Protein AF-A0A967AMZ4-F1 (afdb_monomer_lite)

Sequence (69 aa):
MYRWLLCIGLLLSPTTTALAADISPTRLTAPNGMTVLVLEQHFLPIVEIHALVKAGSAQDPPDKAGLAN

pLDDT: mean 84.95, std 16.55, range [50.59, 98.44]

Foldseek 3Di:
DPPVVVVVVPPPDPPPPPDDPDFDWDWDADPVRDIDTHTDDPPDPDDDDDDDDPDDQVPADPVGGPPRD

Radius of gyration: 26.58 Å; chains: 1; bounding box: 30×49×84 Å

Structure (mmCIF, N/CA/C/O backbone):
data_AF-A0A967AMZ4-F1
#
_entry.id   AF-A0A967AMZ4-F1
#
loop_
_atom_site.group_PDB
_atom_site.id
_atom_site.type_symbol
_atom_site.label_atom_id
_atom_site.label_alt_id
_atom_site.label_comp_id
_atom_site.label_asym_id
_atom_site.label_entity_id
_atom_site.label_seq_id
_atom_site.pdbx_PDB_ins_code
_atom_site.Cartn_x
_atom_site.Cartn_y
_atom_site.Cartn_z
_atom_site.occupancy
_atom_site.B_iso_or_equiv
_atom_site.auth_seq_id
_atom_site.auth_comp_id
_atom_site.auth_asym_id
_atom_site.auth_atom_id
_atom_site.pdbx_PDB_model_num
ATOM 1 N N . MET A 1 1 ? 2.928 37.658 -60.063 1.00 57.88 1 MET A N 1
ATOM 2 C CA . MET A 1 1 ? 2.045 36.496 -60.296 1.00 57.88 1 MET A CA 1
ATOM 3 C C . MET A 1 1 ? 2.527 35.225 -59.566 1.00 57.88 1 MET A C 1
ATOM 5 O O . MET A 1 1 ? 2.421 34.151 -60.121 1.00 57.88 1 MET A O 1
ATOM 9 N N . TYR A 1 2 ? 3.036 35.322 -58.322 1.00 53.34 2 TYR A N 1
ATOM 10 C CA . TYR A 1 2 ? 3.477 34.148 -57.524 1.00 53.34 2 TYR A CA 1
ATOM 11 C C . TYR A 1 2 ? 3.181 34.269 -56.013 1.00 53.34 2 TYR A C 1
ATOM 13 O O . TYR A 1 2 ? 3.551 33.405 -55.229 1.00 53.34 2 TYR A O 1
ATOM 21 N N . ARG A 1 3 ? 2.488 35.335 -55.578 1.00 57.53 3 ARG A N 1
ATOM 22 C CA . ARG A 1 3 ? 2.222 35.607 -54.150 1.00 57.53 3 ARG A CA 1
ATOM 23 C C . ARG A 1 3 ? 1.066 34.767 -53.574 1.00 57.53 3 ARG A C 1
ATOM 25 O O . ARG A 1 3 ? 0.953 34.663 -52.366 1.00 57.53 3 ARG A O 1
ATOM 32 N N . TRP A 1 4 ? 0.230 34.159 -54.419 1.00 51.72 4 TRP A N 1
ATOM 33 C CA . TRP A 1 4 ? -0.939 33.368 -53.996 1.00 51.72 4 TRP A CA 1
ATOM 34 C C . TRP A 1 4 ? -0.653 31.876 -53.748 1.00 51.72 4 TRP A C 1
ATOM 36 O O . TRP A 1 4 ? -1.462 31.207 -53.118 1.00 51.72 4 TRP A O 1
ATOM 46 N N . LEU A 1 5 ? 0.500 31.349 -54.181 1.00 56.75 5 LEU A N 1
ATOM 47 C CA . LEU A 1 5 ? 0.858 29.931 -53.989 1.00 56.75 5 LEU A CA 1
ATOM 48 C C . LEU A 1 5 ? 1.438 29.624 -52.597 1.00 56.75 5 LEU A C 1
ATOM 50 O O . LEU A 1 5 ? 1.462 28.470 -52.187 1.00 56.75 5 LEU A O 1
ATOM 54 N N . LEU A 1 6 ? 1.860 30.646 -51.843 1.00 53.41 6 LEU A N 1
ATOM 55 C CA . LEU A 1 6 ? 2.432 30.479 -50.500 1.00 53.41 6 LEU A CA 1
ATOM 56 C C . LEU A 1 6 ? 1.379 30.234 -49.405 1.00 53.41 6 LEU A C 1
ATOM 58 O O . LEU A 1 6 ? 1.723 29.703 -48.356 1.00 53.41 6 LEU A O 1
ATOM 62 N N . CYS A 1 7 ? 0.105 30.564 -49.640 1.00 50.59 7 CYS A N 1
ATOM 63 C CA . CYS A 1 7 ? -0.946 30.408 -48.625 1.00 50.59 7 CYS A CA 1
ATOM 64 C C . CYS A 1 7 ? -1.594 29.012 -48.608 1.00 50.59 7 CYS A C 1
ATOM 66 O O . CYS A 1 7 ? -2.154 28.624 -47.590 1.00 50.59 7 CYS A O 1
ATOM 68 N N . ILE A 1 8 ? -1.508 28.236 -49.697 1.00 55.75 8 ILE A N 1
ATOM 69 C CA . ILE A 1 8 ? -2.148 26.906 -49.778 1.00 55.75 8 ILE A CA 1
ATOM 70 C C . ILE A 1 8 ? -1.302 25.821 -49.084 1.00 55.75 8 ILE A C 1
ATOM 72 O O . ILE A 1 8 ? -1.844 24.835 -48.596 1.00 55.75 8 ILE A O 1
ATOM 76 N N . GLY A 1 9 ? 0.016 26.020 -48.957 1.00 52.09 9 GLY A N 1
ATOM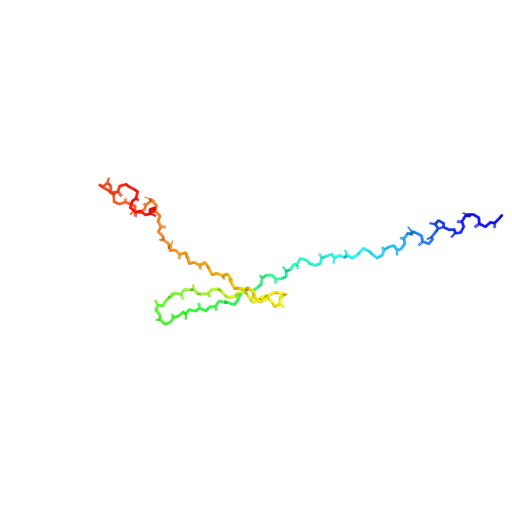 77 C CA . GLY A 1 9 ? 0.902 25.087 -48.248 1.00 52.09 9 GLY A CA 1
ATOM 78 C C . GLY A 1 9 ? 0.770 25.110 -46.718 1.00 52.09 9 GLY A C 1
ATOM 79 O O . GLY A 1 9 ? 1.268 24.206 -46.055 1.00 52.09 9 GLY A O 1
ATOM 80 N N . LEU A 1 10 ? 0.089 26.113 -46.150 1.00 55.81 10 LEU A N 1
ATOM 81 C CA . LEU A 1 10 ? -0.018 26.341 -44.701 1.00 55.81 10 LEU A CA 1
ATOM 82 C C . LEU A 1 10 ? -1.334 25.808 -44.097 1.00 55.81 10 LEU A C 1
ATOM 84 O O . LEU A 1 10 ? -1.818 26.333 -43.100 1.00 55.81 10 LEU A O 1
ATOM 88 N N . LEU A 1 11 ? -1.961 24.810 -44.724 1.00 57.88 11 LEU A N 1
ATOM 89 C CA . LEU A 1 11 ? -3.226 24.221 -44.251 1.00 57.88 11 LEU A CA 1
ATOM 90 C C . LEU A 1 11 ? -3.136 22.713 -43.970 1.00 57.88 11 LEU A C 1
ATOM 92 O O . LEU A 1 11 ? -4.101 22.131 -43.487 1.00 57.88 11 LEU A O 1
ATOM 96 N N . LEU A 1 12 ? -1.979 22.083 -44.210 1.00 59.84 12 LEU A N 1
ATOM 97 C CA . LEU A 1 12 ? -1.705 20.690 -43.834 1.00 59.84 12 LEU A CA 1
ATOM 98 C C . LEU A 1 12 ? -0.700 20.611 -42.679 1.00 59.84 12 LEU A C 1
ATOM 100 O O . LEU A 1 12 ? 0.279 19.868 -42.737 1.00 59.84 12 LEU A O 1
ATOM 104 N N . SER A 1 13 ? -0.912 21.385 -41.614 1.00 64.69 13 SER A N 1
ATOM 105 C CA . SER A 1 13 ? -0.214 21.090 -40.363 1.00 64.69 13 SER A CA 1
ATOM 106 C C . SER A 1 13 ? -0.751 19.758 -39.833 1.00 64.69 13 SER A C 1
ATOM 108 O O . SER A 1 13 ? -1.959 19.657 -39.615 1.00 64.69 13 SER A O 1
ATOM 110 N N . PRO A 1 14 ? 0.090 18.729 -39.627 1.00 68.25 14 PRO A N 1
ATOM 111 C CA . PRO A 1 14 ? -0.359 17.531 -38.942 1.00 68.25 14 PRO A CA 1
ATOM 112 C C . PRO A 1 14 ? -0.780 17.942 -37.531 1.00 68.25 14 PRO A C 1
ATOM 114 O O . PRO A 1 14 ? 0.030 18.430 -36.741 1.00 68.25 14 PRO A O 1
ATOM 117 N N . THR A 1 15 ? -2.060 17.777 -37.212 1.00 67.75 15 THR A N 1
ATOM 118 C CA . TH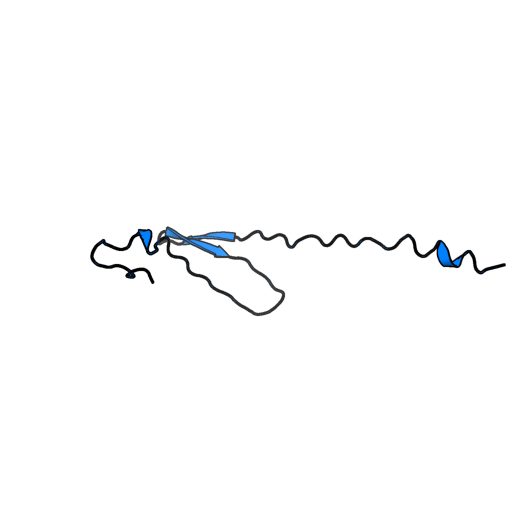R A 1 15 ? -2.540 17.807 -35.835 1.00 67.75 15 THR A CA 1
ATOM 119 C C . THR A 1 15 ? -1.929 16.600 -35.131 1.00 67.75 15 THR A C 1
ATOM 121 O O . THR A 1 15 ? -2.475 15.498 -35.168 1.00 67.75 15 THR A O 1
ATOM 124 N N . THR A 1 16 ? -0.758 16.786 -34.514 1.00 70.69 16 THR A N 1
ATO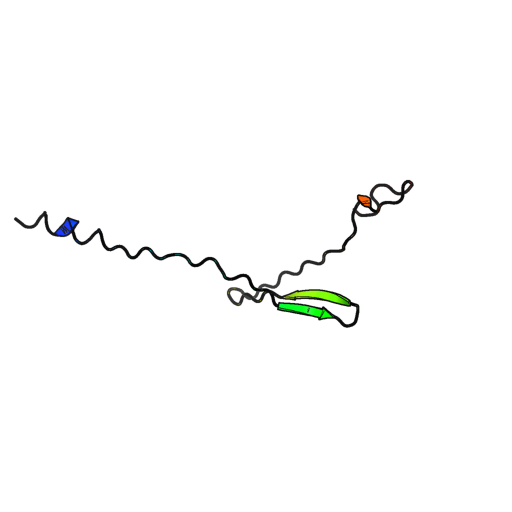M 125 C CA . THR A 1 16 ? -0.228 15.826 -33.542 1.00 70.69 16 THR A CA 1
ATOM 126 C C . THR A 1 16 ? -1.277 15.698 -32.452 1.00 70.69 16 THR A C 1
ATOM 128 O O . THR A 1 16 ? -1.465 16.592 -31.629 1.00 70.69 16 THR A O 1
ATOM 131 N N . THR A 1 17 ? -2.012 14.594 -32.488 1.00 71.12 17 THR A N 1
ATOM 132 C CA . THR A 1 17 ? -2.934 14.247 -31.419 1.00 71.12 17 THR A CA 1
ATOM 133 C C . THR A 1 17 ? -2.045 13.732 -30.300 1.00 71.12 17 THR A C 1
ATOM 135 O O . THR A 1 17 ? -1.445 12.667 -30.431 1.00 71.12 17 THR A O 1
ATOM 138 N N . ALA A 1 18 ? -1.863 14.524 -29.246 1.00 69.31 18 ALA A N 1
ATOM 139 C CA . ALA A 1 18 ? -1.162 14.054 -28.064 1.00 69.31 18 ALA A CA 1
ATOM 140 C C . ALA A 1 18 ? -1.992 12.911 -27.467 1.00 69.31 18 ALA A C 1
ATOM 142 O O . ALA A 1 18 ? -3.086 13.140 -26.951 1.00 69.31 18 ALA A O 1
ATOM 143 N N . LEU A 1 19 ? -1.506 11.676 -27.592 1.00 67.94 19 LEU A N 1
ATOM 144 C CA . LEU A 1 19 ? -2.078 10.560 -26.854 1.00 67.94 19 LEU A CA 1
ATOM 145 C C . LEU A 1 19 ? -1.796 10.828 -25.376 1.00 67.94 19 LEU A C 1
ATOM 147 O O . LEU A 1 19 ? -0.643 11.022 -24.987 1.00 67.94 19 LEU A O 1
ATOM 151 N N . ALA A 1 20 ? -2.854 10.900 -24.569 1.00 69.00 20 ALA A N 1
ATOM 152 C CA . ALA A 1 20 ? -2.706 10.913 -23.123 1.00 69.00 20 ALA A CA 1
ATOM 153 C C . ALA A 1 20 ? -1.853 9.706 -22.711 1.00 69.00 20 ALA A C 1
ATOM 155 O O . ALA A 1 20 ? -1.969 8.634 -23.308 1.00 69.00 20 ALA A O 1
ATOM 156 N N . ALA A 1 21 ? -0.979 9.892 -21.722 1.00 71.19 21 ALA A N 1
ATOM 157 C CA . ALA A 1 21 ? -0.191 8.789 -21.197 1.00 71.19 21 ALA A CA 1
ATOM 158 C C . ALA A 1 21 ? -1.139 7.676 -20.726 1.00 71.19 21 ALA A C 1
ATOM 160 O O . ALA A 1 21 ? -2.067 7.936 -19.960 1.00 71.19 21 ALA A O 1
ATOM 161 N N . ASP A 1 22 ? -0.914 6.455 -21.206 1.00 77.81 22 ASP A N 1
ATOM 162 C CA . ASP A 1 22 ? -1.661 5.287 -20.759 1.00 77.81 22 ASP A CA 1
ATOM 163 C C . ASP A 1 22 ? -1.180 4.913 -19.348 1.00 77.81 22 ASP A C 1
ATOM 165 O O . ASP A 1 22 ? -0.058 4.439 -19.158 1.00 77.81 22 ASP A O 1
ATOM 169 N N . ILE A 1 23 ? -1.991 5.229 -18.334 1.00 87.50 23 ILE A N 1
ATOM 170 C CA . ILE A 1 23 ? -1.681 4.960 -16.927 1.00 87.50 23 ILE A CA 1
ATOM 171 C C . ILE A 1 23 ? -2.305 3.614 -16.556 1.00 87.50 23 ILE A C 1
ATOM 173 O O . ILE A 1 23 ? -3.458 3.544 -16.131 1.00 87.50 23 ILE A O 1
ATOM 177 N N . SER A 1 24 ? -1.519 2.546 -16.680 1.00 91.56 24 SER A N 1
ATOM 178 C CA . SER A 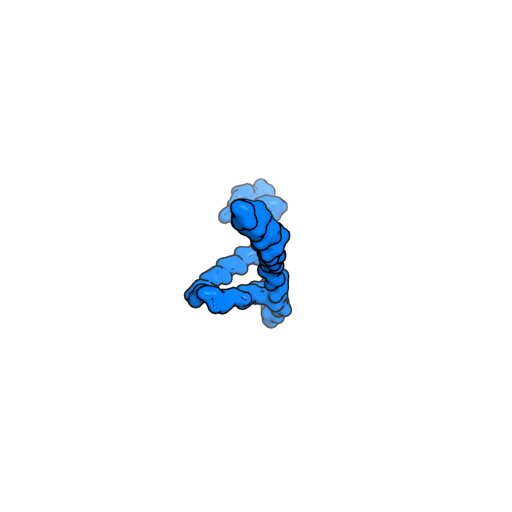1 24 ? -1.932 1.186 -16.326 1.00 91.56 24 SER A CA 1
ATOM 179 C C . SER A 1 24 ? -0.984 0.577 -15.281 1.00 91.56 24 SER A C 1
ATOM 181 O O . SER A 1 24 ? -0.023 -0.101 -15.646 1.00 91.56 24 SER A O 1
ATOM 183 N N . PRO A 1 25 ? -1.208 0.813 -13.973 1.00 95.25 25 PRO A N 1
ATOM 184 C CA . PRO A 1 25 ? -0.357 0.270 -12.920 1.00 95.25 25 PRO A CA 1
ATOM 185 C C . PRO A 1 25 ? -0.529 -1.247 -12.762 1.00 95.25 25 PRO A C 1
ATOM 187 O O . PRO A 1 25 ? -1.643 -1.778 -12.797 1.00 95.25 25 PRO A O 1
ATOM 190 N N . THR A 1 26 ? 0.569 -1.940 -12.473 1.00 96.81 26 THR A N 1
ATOM 191 C CA . THR A 1 26 ? 0.556 -3.351 -12.076 1.00 96.81 26 THR A CA 1
ATOM 192 C C . THR A 1 26 ? 0.088 -3.465 -10.631 1.00 96.81 26 THR A C 1
ATOM 194 O O . THR A 1 26 ? 0.671 -2.866 -9.727 1.00 96.81 26 THR A O 1
ATOM 197 N N . ARG A 1 27 ? -0.959 -4.260 -10.398 1.00 97.44 27 ARG A N 1
ATOM 198 C CA . ARG A 1 27 ? -1.475 -4.560 -9.059 1.00 97.44 27 ARG A CA 1
ATOM 199 C C . ARG A 1 27 ? -0.972 -5.915 -8.587 1.00 97.44 27 ARG A C 1
ATOM 201 O O . ARG A 1 27 ? -1.148 -6.913 -9.279 1.00 97.44 27 ARG A O 1
ATOM 208 N N . LEU A 1 28 ? -0.456 -5.960 -7.365 1.00 97.94 28 LEU A N 1
ATOM 209 C CA . LEU A 1 28 ? -0.117 -7.201 -6.676 1.00 97.94 28 LEU A CA 1
ATOM 210 C C . LEU A 1 28 ? -0.563 -7.162 -5.214 1.00 97.94 28 LEU A C 1
ATOM 212 O O . LEU A 1 28 ? -0.720 -6.095 -4.618 1.00 97.94 28 LEU A O 1
ATOM 216 N N . THR A 1 29 ? -0.778 -8.343 -4.642 1.00 98.19 29 THR A N 1
ATOM 217 C CA . THR A 1 29 ? -1.090 -8.515 -3.222 1.00 98.19 29 THR A CA 1
ATOM 218 C C . THR A 1 29 ? 0.087 -9.205 -2.553 1.00 98.19 29 THR A C 1
ATOM 220 O O . THR A 1 29 ? 0.457 -10.315 -2.931 1.00 98.19 29 THR A O 1
ATOM 223 N N . ALA A 1 30 ? 0.698 -8.535 -1.581 1.00 97.44 30 ALA A N 1
ATOM 224 C CA . ALA A 1 30 ? 1.807 -9.084 -0.814 1.00 97.44 30 ALA A CA 1
ATOM 225 C C . ALA A 1 30 ? 1.329 -10.217 0.124 1.00 97.44 30 ALA A C 1
ATOM 227 O O . ALA A 1 30 ? 0.140 -10.284 0.444 1.00 97.44 30 ALA A O 1
ATOM 228 N N . PRO A 1 31 ? 2.229 -11.083 0.634 1.00 98.44 31 PRO A N 1
ATOM 229 C CA . PRO A 1 31 ? 1.854 -12.192 1.522 1.00 98.44 31 PRO A CA 1
ATOM 230 C C . PRO A 1 31 ? 1.121 -11.771 2.805 1.00 98.44 31 PRO A C 1
ATOM 232 O O . PRO A 1 31 ? 0.372 -12.554 3.376 1.00 98.44 31 PRO A O 1
ATOM 235 N N . ASN A 1 32 ? 1.314 -10.527 3.252 1.00 97.44 32 ASN A N 1
ATOM 236 C CA . ASN A 1 32 ? 0.622 -9.939 4.401 1.00 97.44 32 ASN A CA 1
ATOM 237 C C . ASN A 1 32 ? -0.761 -9.342 4.056 1.00 97.44 32 ASN A C 1
ATOM 239 O O . ASN A 1 32 ? -1.382 -8.716 4.910 1.00 97.44 32 ASN A O 1
ATOM 243 N N . GLY A 1 33 ? -1.232 -9.488 2.813 1.00 97.69 33 GLY A N 1
ATOM 244 C CA . GLY A 1 33 ? -2.522 -8.976 2.344 1.00 97.69 33 GLY A CA 1
ATOM 245 C C . GLY A 1 33 ? -2.504 -7.532 1.832 1.00 97.69 33 GLY A C 1
ATOM 246 O O . GLY A 1 33 ? -3.537 -7.031 1.387 1.00 97.69 33 GLY A O 1
ATOM 247 N N . MET A 1 34 ? -1.358 -6.846 1.854 1.00 97.81 34 MET A N 1
ATOM 248 C CA . MET A 1 34 ? -1.257 -5.466 1.374 1.00 97.81 34 MET A CA 1
ATOM 249 C C . MET A 1 34 ? -1.398 -5.394 -0.151 1.00 97.81 34 MET A C 1
ATOM 251 O O . MET A 1 34 ? -0.783 -6.172 -0.878 1.00 97.81 34 MET A O 1
ATOM 255 N N . THR A 1 35 ? -2.179 -4.430 -0.641 1.00 98.12 35 THR A N 1
ATOM 256 C CA . THR A 1 35 ? -2.237 -4.109 -2.073 1.00 98.12 35 THR A CA 1
ATOM 257 C C . THR A 1 35 ? -1.093 -3.172 -2.428 1.00 98.12 35 THR A C 1
ATOM 259 O O . THR A 1 35 ? -0.970 -2.103 -1.835 1.00 98.12 35 THR A O 1
ATOM 262 N N . VAL A 1 36 ? -0.299 -3.549 -3.423 1.00 97.94 36 VAL A N 1
ATOM 263 C CA . VAL A 1 36 ? 0.772 -2.726 -3.981 1.00 97.94 36 VAL A CA 1
ATOM 264 C C . VAL A 1 36 ? 0.422 -2.407 -5.429 1.00 97.94 36 VAL A C 1
ATOM 266 O O . VAL A 1 36 ? 0.024 -3.292 -6.192 1.00 97.94 36 VAL A O 1
ATOM 269 N N . LEU A 1 37 ? 0.542 -1.131 -5.785 1.00 97.62 37 LEU A N 1
ATOM 270 C CA . LEU A 1 37 ? 0.381 -0.632 -7.144 1.00 97.62 37 LEU A CA 1
ATOM 271 C C . LEU A 1 37 ? 1.739 -0.125 -7.620 1.00 97.62 37 LEU A C 1
ATOM 273 O O . LEU A 1 37 ? 2.336 0.724 -6.963 1.00 97.62 37 LEU A O 1
ATOM 277 N N . VAL A 1 38 ? 2.219 -0.655 -8.741 1.00 96.88 38 VAL A N 1
ATOM 278 C CA . VAL A 1 38 ? 3.497 -0.267 -9.345 1.00 96.88 38 VAL A CA 1
ATOM 279 C C . VAL A 1 38 ? 3.218 0.369 -10.698 1.00 96.88 38 VAL A C 1
ATOM 281 O O . VAL A 1 38 ? 2.622 -0.264 -11.569 1.00 96.88 38 VAL A O 1
ATOM 284 N N . LEU A 1 39 ? 3.645 1.617 -10.870 1.00 95.25 39 LEU A N 1
ATOM 285 C CA . LEU A 1 39 ? 3.625 2.320 -12.148 1.00 95.25 39 LEU A CA 1
ATOM 286 C C . LEU A 1 39 ? 5.070 2.631 -12.542 1.00 95.25 39 LEU A C 1
ATOM 288 O O . LEU A 1 39 ? 5.703 3.493 -11.940 1.00 95.25 39 LEU A O 1
ATOM 292 N N . GLU A 1 40 ? 5.598 1.914 -13.531 1.00 92.56 40 GLU A N 1
ATOM 293 C CA . GLU A 1 40 ? 6.965 2.126 -14.013 1.00 92.56 40 GLU A CA 1
ATOM 294 C C . GLU A 1 40 ? 7.011 3.257 -15.048 1.00 92.56 40 GLU A C 1
ATOM 296 O O . GLU A 1 40 ? 6.249 3.264 -16.016 1.00 92.56 40 GLU A O 1
ATOM 301 N N . GLN A 1 41 ? 7.922 4.218 -14.858 1.00 90.50 41 GLN A N 1
ATOM 302 C CA . GLN A 1 41 ? 8.122 5.354 -15.762 1.00 90.50 41 GLN A CA 1
ATOM 303 C C . GLN A 1 41 ? 9.620 5.584 -16.013 1.00 90.50 41 GLN A C 1
ATOM 305 O O . GLN A 1 41 ? 10.304 6.253 -15.246 1.00 90.50 41 GLN A O 1
ATOM 310 N N . HIS A 1 42 ? 10.147 5.063 -17.124 1.00 90.00 42 HIS A N 1
ATOM 311 C CA . HIS A 1 42 ? 11.586 5.073 -17.444 1.00 90.00 42 HIS A CA 1
ATOM 312 C C . HIS A 1 42 ? 12.115 6.398 -18.040 1.00 90.00 42 HIS A C 1
ATOM 314 O O . HIS A 1 42 ? 13.099 6.393 -18.777 1.00 90.00 42 HIS A O 1
ATOM 320 N N . PHE A 1 43 ? 11.466 7.536 -17.763 1.00 89.62 43 PHE A N 1
ATOM 321 C CA . PHE A 1 43 ? 11.883 8.842 -18.299 1.00 89.62 43 PHE A CA 1
ATOM 322 C C . PHE A 1 43 ? 12.995 9.497 -17.465 1.00 89.62 43 PHE A C 1
ATOM 324 O O . PHE A 1 43 ? 13.889 10.137 -18.014 1.00 89.62 43 PHE A O 1
ATOM 331 N N . LEU A 1 44 ? 12.958 9.312 -16.141 1.00 93.44 44 LEU A N 1
ATOM 332 C CA . LEU A 1 44 ? 13.961 9.788 -15.188 1.00 93.44 44 LEU A CA 1
ATOM 333 C C . LEU A 1 44 ? 14.241 8.682 -14.159 1.00 93.44 44 LEU A C 1
ATOM 335 O O . LEU A 1 44 ? 13.330 7.923 -13.834 1.00 93.44 44 LEU A O 1
ATOM 339 N N . PRO A 1 45 ? 15.459 8.593 -13.599 1.00 94.81 45 PRO A N 1
ATOM 340 C CA . PRO A 1 45 ? 15.796 7.618 -12.563 1.00 94.81 45 PRO A CA 1
ATOM 341 C C . PRO A 1 45 ? 15.285 8.077 -11.184 1.00 94.81 45 PRO A C 1
ATOM 343 O O . PRO A 1 45 ? 16.062 8.264 -10.250 1.00 94.81 45 PRO A O 1
ATOM 346 N N . ILE A 1 46 ? 13.979 8.319 -11.073 1.00 95.75 46 ILE A N 1
ATOM 347 C CA . ILE A 1 46 ? 13.305 8.790 -9.857 1.00 95.75 46 ILE A CA 1
ATOM 348 C C . ILE A 1 46 ? 12.329 7.710 -9.393 1.00 95.75 46 ILE A C 1
ATOM 350 O O . ILE A 1 46 ? 11.668 7.073 -10.209 1.00 95.75 46 ILE A O 1
ATOM 354 N N . VAL A 1 47 ? 12.227 7.527 -8.075 1.00 96.12 47 VAL A N 1
ATOM 355 C CA . VAL A 1 47 ? 11.234 6.651 -7.446 1.00 96.12 47 VAL A CA 1
ATOM 356 C C . VAL A 1 47 ? 10.431 7.460 -6.436 1.00 96.12 47 VAL A C 1
ATOM 358 O O . VAL A 1 47 ? 11.004 8.095 -5.554 1.00 96.12 47 VAL A O 1
ATOM 361 N N . G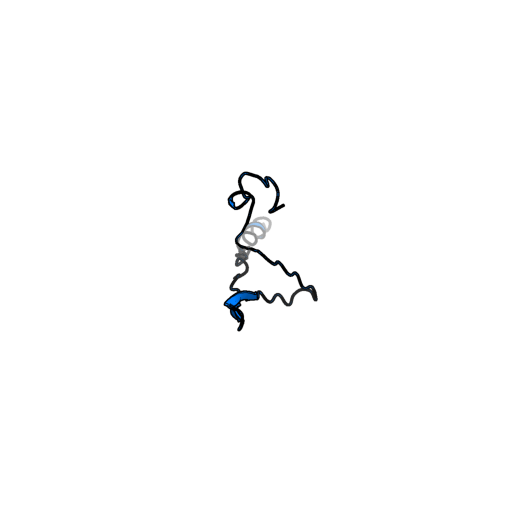LU A 1 48 ? 9.108 7.401 -6.554 1.00 96.12 48 GLU A N 1
ATOM 362 C CA . GLU A 1 48 ? 8.158 7.952 -5.589 1.00 96.12 48 GLU A CA 1
ATOM 363 C C . GLU A 1 48 ? 7.370 6.808 -4.946 1.00 96.12 48 GLU A C 1
ATOM 365 O O . GLU A 1 48 ? 6.975 5.852 -5.615 1.00 96.12 48 GLU A O 1
ATOM 370 N N . ILE A 1 49 ? 7.172 6.884 -3.630 1.00 97.00 49 ILE A N 1
ATOM 371 C CA . ILE A 1 49 ? 6.472 5.855 -2.861 1.00 97.00 49 ILE A CA 1
ATOM 372 C C . ILE A 1 49 ? 5.412 6.536 -2.005 1.00 97.00 49 ILE A C 1
ATOM 374 O O . ILE A 1 49 ? 5.727 7.389 -1.177 1.00 97.00 49 ILE A O 1
ATOM 378 N N . HIS A 1 50 ? 4.166 6.092 -2.152 1.00 97.56 50 HIS A N 1
ATOM 379 C CA . HIS A 1 50 ? 3.070 6.465 -1.266 1.00 97.56 50 HIS A CA 1
ATOM 380 C C . HIS A 1 50 ? 2.573 5.241 -0.507 1.00 97.56 50 HIS A C 1
ATOM 382 O O . HIS A 1 50 ? 2.326 4.186 -1.093 1.00 97.56 50 HIS A O 1
ATOM 388 N N . ALA A 1 51 ? 2.364 5.407 0.795 1.00 96.44 51 ALA A N 1
ATOM 389 C CA . ALA A 1 51 ? 1.668 4.440 1.625 1.00 96.44 51 ALA A CA 1
ATOM 390 C C . ALA A 1 51 ? 0.365 5.072 2.113 1.00 96.44 51 ALA A C 1
ATOM 392 O O . ALA A 1 51 ? 0.373 6.160 2.685 1.00 96.44 51 ALA A O 1
ATOM 393 N N . LEU A 1 52 ? -0.753 4.387 1.880 1.00 96.88 52 LEU A N 1
ATOM 394 C CA . LEU A 1 52 ? -2.060 4.804 2.370 1.00 96.88 52 LEU A CA 1
ATOM 395 C C . LEU A 1 52 ? -2.575 3.765 3.355 1.00 96.88 52 LEU A C 1
ATOM 397 O O . LEU A 1 52 ? -2.574 2.566 3.071 1.00 96.88 52 LEU A O 1
ATOM 401 N N . VAL A 1 53 ? -3.062 4.240 4.493 1.00 95.19 53 VAL A N 1
ATOM 402 C CA . VAL A 1 53 ? -3.779 3.419 5.464 1.00 95.19 53 VAL A CA 1
ATOM 403 C C . VAL A 1 53 ? -5.257 3.749 5.339 1.00 95.19 53 VAL A C 1
ATOM 405 O O . VAL A 1 53 ? -5.637 4.914 5.258 1.00 95.19 53 VAL A O 1
ATOM 408 N N . LYS A 1 54 ? -6.115 2.727 5.331 1.00 95.06 54 LYS A N 1
ATOM 409 C CA . LYS A 1 54 ? -7.573 2.909 5.334 1.00 95.06 54 LYS A CA 1
ATOM 410 C C . LYS A 1 54 ? -8.066 3.272 6.745 1.00 95.06 54 LYS A C 1
ATOM 412 O O . LYS A 1 54 ? -8.845 2.536 7.343 1.00 95.06 54 LYS A O 1
ATOM 417 N N . ALA A 1 55 ? -7.572 4.383 7.277 1.00 96.00 55 ALA A N 1
ATOM 418 C CA . ALA A 1 55 ? -7.936 4.958 8.565 1.00 96.00 55 ALA A CA 1
ATOM 419 C C . ALA A 1 55 ? -7.828 6.488 8.484 1.00 96.00 55 ALA A C 1
ATOM 421 O O . ALA A 1 55 ? -7.142 7.023 7.617 1.00 96.00 55 ALA A O 1
ATOM 422 N N . GLY A 1 56 ? -8.534 7.185 9.366 1.00 96.56 56 GLY A N 1
ATOM 423 C CA . GLY A 1 56 ? -8.564 8.644 9.443 1.00 96.56 56 GLY A CA 1
ATOM 424 C C . GLY A 1 56 ? -9.399 9.081 10.642 1.00 96.56 56 GLY A C 1
ATOM 425 O O . GLY A 1 56 ? -9.905 8.225 11.368 1.00 96.56 56 GLY A O 1
ATOM 426 N N . SER A 1 57 ? -9.599 10.387 10.823 1.00 96.94 57 SER A N 1
ATOM 427 C CA . SER A 1 57 ? -10.278 10.958 12.001 1.00 96.94 57 SER A CA 1
ATOM 428 C C . SER A 1 57 ? -11.685 10.406 12.267 1.00 96.94 57 SER A C 1
ATOM 430 O O . SER A 1 57 ? -12.135 10.361 13.404 1.00 96.94 57 SER A O 1
ATOM 432 N N . ALA A 1 58 ? -12.379 9.903 11.240 1.00 95.88 58 ALA A N 1
ATOM 433 C CA . ALA A 1 58 ? -13.660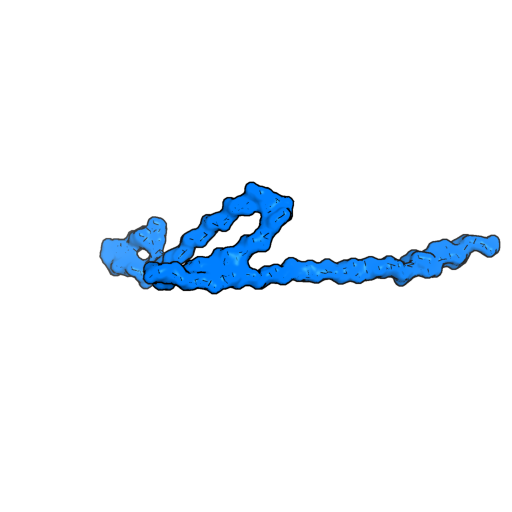 9.208 11.398 1.00 95.88 58 ALA A CA 1
ATOM 434 C C . ALA A 1 58 ? -13.573 7.911 12.233 1.00 95.88 58 ALA A C 1
ATOM 436 O O . ALA A 1 58 ? -14.606 7.370 12.618 1.00 95.88 58 ALA A O 1
ATOM 437 N N . GLN A 1 59 ? -12.368 7.381 12.453 1.00 97.06 59 GLN A N 1
ATOM 438 C CA . GLN A 1 59 ? -12.089 6.212 13.292 1.00 97.06 59 GLN A CA 1
ATOM 439 C C . GLN A 1 59 ? -11.476 6.600 14.647 1.00 97.06 59 GLN A C 1
ATOM 441 O O . GLN A 1 59 ? -11.091 5.711 15.408 1.00 97.06 59 GLN A O 1
ATOM 446 N N . ASP A 1 60 ? -11.374 7.897 14.959 1.00 97.81 60 ASP A N 1
ATOM 447 C CA . ASP A 1 60 ? -10.912 8.344 16.269 1.00 97.81 60 ASP A CA 1
ATOM 448 C C . ASP A 1 60 ? -11.908 7.893 17.353 1.00 97.81 60 ASP A C 1
ATOM 450 O O . ASP A 1 60 ? -13.119 8.110 17.217 1.00 97.81 60 ASP A O 1
ATOM 454 N N . PRO A 1 61 ? -11.434 7.279 18.451 1.00 97.06 61 PRO A N 1
ATOM 455 C CA . PRO A 1 61 ? -12.270 7.042 19.618 1.00 97.06 61 PRO A CA 1
ATOM 456 C C . PRO A 1 61 ? -12.860 8.357 20.155 1.00 97.06 61 PRO A C 1
ATOM 458 O O . PRO A 1 61 ? -12.191 9.392 20.084 1.00 97.06 61 PRO A O 1
ATOM 461 N N . PRO A 1 62 ? -14.066 8.340 20.756 1.00 96.19 62 PRO A N 1
ATOM 462 C CA . PRO A 1 62 ? -14.709 9.554 21.270 1.00 96.19 62 PRO A CA 1
ATOM 463 C C . PRO A 1 62 ? -13.849 10.344 22.267 1.00 96.19 62 PRO A C 1
ATOM 465 O O . PRO A 1 62 ? -13.949 11.565 22.349 1.00 96.19 62 PRO A O 1
ATOM 468 N N . ASP A 1 63 ? -13.001 9.646 23.021 1.00 97.44 63 ASP A N 1
ATOM 469 C CA . ASP A 1 63 ? -12.088 10.188 24.027 1.00 97.44 63 ASP A CA 1
ATOM 470 C C . ASP A 1 63 ? -10.697 10.553 23.471 1.00 97.44 63 ASP A C 1
ATOM 472 O O . ASP A 1 63 ? -9.835 11.000 24.228 1.00 97.44 63 ASP A O 1
ATOM 476 N N . LYS A 1 64 ? -10.455 10.368 22.164 1.00 96.94 64 LYS A N 1
ATOM 477 C CA . LYS A 1 64 ? -9.137 10.532 21.523 1.00 96.94 64 LYS A CA 1
ATOM 478 C C . LYS A 1 64 ? -9.223 11.233 20.166 1.00 96.94 64 LYS A C 1
ATOM 480 O O . LYS A 1 64 ? -8.692 10.746 19.170 1.00 96.94 64 LYS A O 1
ATOM 485 N N . ALA A 1 65 ? -9.883 12.386 20.128 1.00 96.25 65 ALA A N 1
ATOM 486 C CA . ALA A 1 65 ? -9.933 13.213 18.926 1.00 96.25 65 ALA A CA 1
ATOM 487 C C . ALA A 1 65 ? -8.520 13.568 18.421 1.00 96.25 65 ALA A C 1
ATOM 489 O O . ALA A 1 65 ? -7.668 14.010 19.195 1.00 96.25 65 ALA A O 1
ATOM 490 N N . GLY A 1 66 ? -8.290 13.396 17.119 1.00 96.06 66 GLY A N 1
ATOM 491 C CA . GLY A 1 66 ? -7.021 13.677 16.452 1.00 96.06 66 GLY A CA 1
ATOM 492 C C . GLY A 1 66 ? -6.016 12.525 16.463 1.00 96.06 66 GLY A C 1
ATOM 493 O O . GLY A 1 66 ? -4.893 12.731 16.015 1.00 96.06 66 GLY A O 1
ATOM 494 N N . LEU A 1 67 ? -6.385 11.335 16.952 1.00 97.06 67 LEU A N 1
ATOM 495 C CA . LEU A 1 67 ? -5.486 10.177 17.031 1.00 97.06 67 LEU A CA 1
ATOM 496 C C . LEU A 1 67 ? -4.970 9.716 15.660 1.00 97.06 67 LEU A C 1
ATOM 498 O O . LEU A 1 67 ? -3.869 9.181 15.571 1.00 97.06 67 LEU A O 1
ATOM 502 N N . ALA A 1 68 ? -5.759 9.901 14.607 1.00 95.62 68 ALA A N 1
ATOM 503 C CA . ALA A 1 68 ? -5.402 9.503 13.251 1.00 95.62 68 ALA A CA 1
ATOM 504 C C . ALA A 1 68 ? -4.636 10.566 12.426 1.00 95.62 68 ALA A C 1
ATOM 506 O O . ALA A 1 68 ? -4.482 10.355 11.221 1.00 95.62 68 ALA A O 1
ATOM 507 N N . ASN A 1 69 ? -4.203 11.689 13.023 1.00 92.25 69 ASN A N 1
ATOM 508 C CA . ASN A 1 69 ? -3.443 12.757 12.340 1.00 92.25 69 ASN A CA 1
ATOM 509 C C . ASN A 1 69 ? -1.922 12.633 12.493 1.00 92.25 69 ASN A C 1
ATOM 511 O O . ASN A 1 69 ? -1.460 12.090 13.521 1.00 92.25 69 ASN A O 1
#

Secondary structure (DSSP, 8-state):
--TTSTTGGGG-------PPP---PEEEE-TTS-EEEE---TTSS--------S--GGG--TT-TTTT-